Protein AF-A0A392V5W8-F1 (afdb_monomer)

Solvent-accessible surface area (backbone atoms only — not comparable to full-atom values): 4612 Å² total; per-residue (Å²): 136,87,84,82,70,57,65,67,64,70,41,65,82,65,72,84,66,70,45,82,91,80,54,69,70,64,46,51,55,51,42,52,53,47,33,65,64,67,66,57,49,77,90,46,46,45,62,54,52,53,74,26,37,43,75,67,60,35,56,53,48,57,52,48,53,76,72,38,94,80,80,73,111

Radius of gyration: 14.71 Å; Cα contacts (8 Å, |Δi|>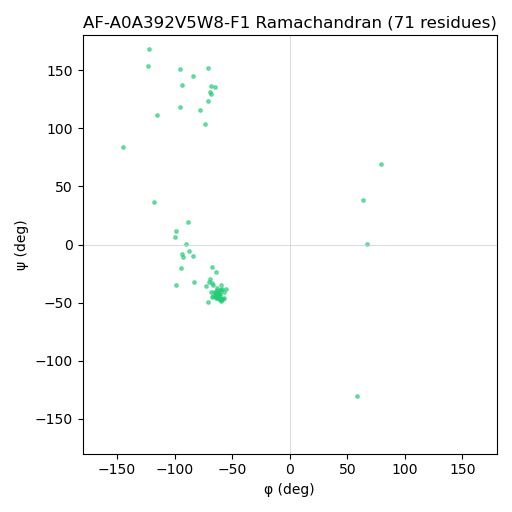4): 45; chains: 1; bounding box: 53×16×26 Å

Nearest PDB structures (foldseek):
  6s7x-assembly1_B  TM=8.879E-01  e=1.665E+00  Drosophila melanogaster
  6bht-assembly2_L  TM=7.366E-01  e=4.368E+00  Human immunodeficiency virus type 1 (NEW YORK-5 ISOLATE)
  6bht-assembly2_I  TM=7.143E-01  e=4.368E+00  Human immunodeficiency virus type 1 (NEW YORK-5 ISOLATE)
  5hgl-assembly1_A  TM=6.736E-01  e=5.648E+00  Human immunodeficiency virus 1

Structure (mmCIF, N/CA/C/O backbone):
data_AF-A0A392V5W8-F1
#
_entry.id   AF-A0A392V5W8-F1
#
loop_
_atom_site.group_PDB
_atom_site.id
_atom_site.type_symbol
_atom_site.label_atom_id
_atom_site.label_alt_id
_atom_site.label_comp_id
_atom_site.label_asym_id
_atom_site.label_entity_id
_atom_site.label_seq_id
_atom_site.pdbx_PDB_ins_code
_atom_site.Cartn_x
_atom_site.Cartn_y
_atom_site.Cartn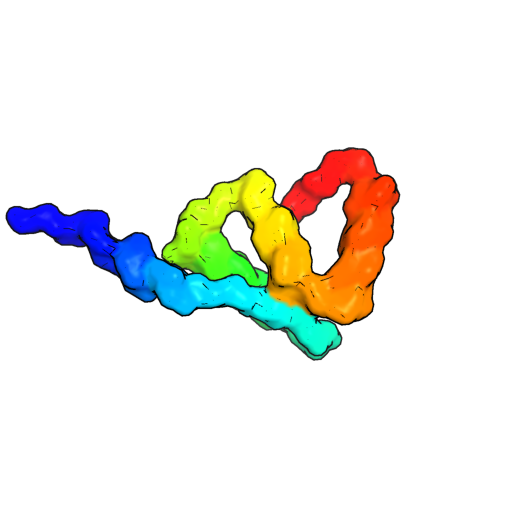_z
_atom_site.occupancy
_atom_site.B_iso_or_equiv
_atom_site.auth_seq_id
_atom_site.auth_comp_id
_atom_site.auth_asym_id
_atom_site.auth_atom_id
_atom_site.pdbx_PDB_model_num
ATOM 1 N N . SER A 1 1 ? -34.653 0.592 10.998 1.00 37.00 1 SER A N 1
ATOM 2 C CA . SER A 1 1 ? -33.738 -0.247 10.202 1.00 37.00 1 SER A CA 1
ATOM 3 C C . SER A 1 1 ? -32.390 0.441 10.105 1.00 37.00 1 SER A C 1
ATOM 5 O O . SER A 1 1 ? -32.319 1.515 9.528 1.00 37.00 1 SER A O 1
ATOM 7 N N . ASN A 1 2 ? -31.358 -0.113 10.749 1.00 42.31 2 ASN A N 1
ATOM 8 C CA . ASN A 1 2 ? -30.012 0.473 10.794 1.00 42.31 2 ASN A CA 1
ATOM 9 C C . ASN A 1 2 ? -29.268 0.206 9.481 1.00 42.31 2 ASN A C 1
ATOM 11 O O . ASN A 1 2 ? -28.959 -0.944 9.178 1.00 42.31 2 ASN A O 1
ATOM 15 N N . ASN A 1 3 ? -28.953 1.265 8.737 1.00 54.28 3 ASN A N 1
ATOM 16 C CA . ASN A 1 3 ? -28.265 1.205 7.445 1.00 54.28 3 ASN A CA 1
ATOM 17 C C . ASN A 1 3 ? -26.721 1.236 7.558 1.00 54.28 3 ASN A C 1
ATOM 19 O O . ASN A 1 3 ? -26.033 1.546 6.593 1.00 54.28 3 AS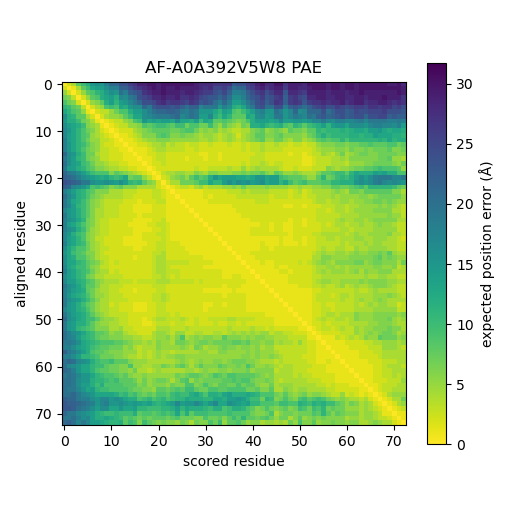N A O 1
ATOM 23 N N . ASN A 1 4 ? -26.154 0.918 8.728 1.00 54.69 4 ASN A N 1
ATOM 24 C CA . ASN A 1 4 ? -24.726 1.145 9.015 1.00 54.69 4 ASN A CA 1
ATOM 25 C C . ASN A 1 4 ? -23.818 -0.091 8.845 1.00 54.69 4 ASN A C 1
ATOM 27 O O . ASN A 1 4 ? -22.673 -0.057 9.271 1.00 54.69 4 ASN A O 1
ATOM 31 N N . ARG A 1 5 ? -24.290 -1.189 8.238 1.00 54.97 5 ARG A N 1
ATOM 32 C CA . ARG A 1 5 ? -23.491 -2.429 8.066 1.00 54.97 5 ARG A CA 1
ATOM 33 C C . ARG A 1 5 ? -22.738 -2.531 6.727 1.00 54.97 5 ARG A C 1
ATOM 35 O O . ARG A 1 5 ? -21.956 -3.449 6.531 1.00 54.97 5 ARG A O 1
ATOM 42 N N . ALA A 1 6 ? -22.980 -1.613 5.791 1.00 56.69 6 ALA A N 1
ATOM 43 C CA . ALA A 1 6 ? -22.627 -1.799 4.379 1.00 56.69 6 ALA A CA 1
ATOM 44 C C . ALA A 1 6 ? -21.173 -1.470 3.949 1.00 56.69 6 ALA A C 1
ATOM 46 O O . ALA A 1 6 ? -20.711 -2.123 3.010 1.00 56.69 6 ALA A O 1
ATOM 47 N N . PRO A 1 7 ? -20.438 -0.499 4.539 1.00 56.97 7 PRO A N 1
ATOM 48 C CA . PRO A 1 7 ? -19.102 -0.141 4.040 1.00 56.97 7 PRO A CA 1
ATOM 49 C C . PRO A 1 7 ? -18.050 -1.221 4.312 1.00 56.97 7 PRO A C 1
ATOM 51 O O . PRO A 1 7 ? -17.379 -1.667 3.385 1.00 56.97 7 PRO A O 1
ATOM 54 N N . GLU A 1 8 ? -17.962 -1.705 5.554 1.00 61.59 8 GLU A N 1
ATOM 55 C CA . GLU A 1 8 ? -16.982 -2.730 5.934 1.00 61.59 8 GLU A CA 1
ATOM 56 C C . GLU A 1 8 ? -17.202 -4.040 5.170 1.00 61.59 8 GLU A C 1
ATOM 58 O O . GLU A 1 8 ? -16.248 -4.650 4.694 1.00 61.59 8 GLU A O 1
ATOM 63 N N . GLU A 1 9 ? -18.455 -4.472 4.989 1.00 71.06 9 GLU A N 1
ATOM 64 C CA . GLU A 1 9 ? -18.757 -5.700 4.246 1.00 71.06 9 GLU A CA 1
ATOM 65 C C . GLU A 1 9 ? -18.419 -5.598 2.755 1.00 71.06 9 GLU A C 1
ATOM 67 O O . GLU A 1 9 ? -17.950 -6.576 2.168 1.00 71.06 9 GLU A O 1
ATOM 72 N N . ARG A 1 10 ? -18.601 -4.420 2.142 1.00 80.44 10 ARG A N 1
ATOM 73 C CA . ARG A 1 10 ? -18.318 -4.200 0.716 1.00 80.44 10 ARG A CA 1
ATOM 74 C C . ARG A 1 10 ? -16.837 -4.380 0.391 1.00 80.44 10 ARG A C 1
ATOM 76 O O . ARG A 1 10 ? -16.506 -4.970 -0.635 1.00 80.44 10 ARG A O 1
ATOM 83 N N . TRP A 1 11 ? -15.957 -3.913 1.272 1.00 86.12 11 TRP A N 1
ATOM 84 C CA . TRP A 1 11 ? -14.508 -3.901 1.047 1.00 86.12 11 TRP A CA 1
ATOM 85 C C . TRP A 1 11 ? -13.773 -5.051 1.743 1.00 86.12 11 TRP A C 1
ATOM 87 O O . TRP A 1 11 ? -12.545 -5.141 1.691 1.00 86.12 11 TRP A O 1
ATOM 97 N N . ARG A 1 12 ? -14.499 -5.995 2.356 1.00 83.56 12 ARG A N 1
ATOM 98 C CA . ARG A 1 12 ? -13.903 -7.195 2.973 1.00 83.56 12 ARG A CA 1
ATOM 99 C C . ARG A 1 12 ? -13.050 -8.008 2.004 1.00 83.56 12 ARG A C 1
ATOM 101 O O . ARG A 1 12 ? -12.007 -8.500 2.410 1.00 83.56 12 ARG A O 1
ATOM 108 N N . LYS A 1 13 ? -13.479 -8.126 0.743 1.00 87.12 13 LYS A N 1
ATOM 109 C CA . LYS A 1 13 ? -12.774 -8.897 -0.297 1.00 87.12 13 LYS A CA 1
ATOM 110 C C . LYS A 1 13 ? -11.701 -8.102 -1.047 1.00 87.12 13 LYS A C 1
ATOM 112 O O . LYS A 1 13 ? -11.023 -8.679 -1.887 1.00 87.12 13 LYS A O 1
ATOM 117 N N . LEU A 1 14 ? -11.575 -6.799 -0.789 1.00 91.88 14 LEU A N 1
ATOM 118 C CA . LEU A 1 14 ? -10.556 -5.977 -1.430 1.00 91.88 14 LEU A CA 1
ATOM 119 C C . LEU A 1 14 ? -9.180 -6.370 -0.872 1.00 91.88 14 LEU A C 1
ATOM 121 O O . LEU A 1 14 ? -8.981 -6.340 0.346 1.00 91.88 14 LEU A O 1
ATOM 125 N N . SER A 1 15 ? -8.269 -6.753 -1.765 1.00 93.06 15 SER A N 1
ATOM 126 C CA . SER A 1 15 ? -6.873 -7.075 -1.472 1.00 93.06 15 SER A CA 1
ATOM 127 C C . SER A 1 15 ? -5.977 -5.863 -1.703 1.00 93.06 15 SER A C 1
ATOM 129 O O . SER A 1 15 ? -6.274 -5.023 -2.555 1.00 93.06 15 SER A O 1
ATOM 131 N N . ILE A 1 16 ? -4.871 -5.793 -0.965 1.00 93.94 16 ILE A N 1
ATOM 132 C CA . ILE A 1 16 ? -3.867 -4.751 -1.169 1.00 93.94 16 ILE A CA 1
ATOM 133 C C . ILE A 1 16 ? -3.225 -4.907 -2.563 1.00 93.94 16 ILE A C 1
ATOM 135 O O . ILE A 1 16 ? -2.949 -6.039 -2.974 1.00 93.94 16 ILE A O 1
ATOM 139 N N . PRO A 1 17 ? -3.043 -3.822 -3.338 1.00 94.06 17 PRO A N 1
ATOM 140 C CA . PRO A 1 17 ? -2.382 -3.901 -4.638 1.00 94.06 17 PRO A CA 1
ATOM 141 C C . PRO A 1 17 ? -0.890 -4.205 -4.467 1.00 94.06 17 PRO A C 1
ATOM 143 O O . PRO A 1 17 ? -0.218 -3.504 -3.722 1.00 94.06 17 PRO A O 1
ATOM 146 N N . VAL A 1 18 ? -0.360 -5.189 -5.195 1.00 93.38 18 VAL A N 1
ATOM 147 C CA . VAL A 1 18 ? 1.072 -5.545 -5.174 1.00 93.38 18 VAL A CA 1
ATOM 148 C C . VAL A 1 18 ? 1.874 -4.657 -6.134 1.00 93.38 18 VAL A C 1
ATOM 150 O O . VAL A 1 18 ? 1.364 -4.240 -7.181 1.00 93.38 18 VAL A O 1
ATOM 153 N N . PHE A 1 19 ? 3.111 -4.327 -5.764 1.00 90.44 19 PHE A N 1
ATOM 154 C CA . PHE A 1 19 ? 4.051 -3.573 -6.590 1.00 90.44 19 PHE A CA 1
ATOM 155 C C . PHE A 1 19 ? 4.994 -4.504 -7.364 1.00 90.44 19 PHE A C 1
ATOM 157 O O . PHE A 1 19 ? 5.794 -5.216 -6.763 1.00 90.44 19 PHE A O 1
ATOM 164 N N . GLU A 1 20 ? 4.932 -4.442 -8.699 1.00 82.81 20 GLU A N 1
ATOM 165 C CA . GLU A 1 20 ? 5.722 -5.272 -9.628 1.00 82.81 20 GLU A CA 1
ATOM 166 C C . GLU A 1 20 ? 6.671 -4.432 -10.519 1.00 82.81 20 GLU A C 1
ATOM 168 O O . GLU A 1 20 ? 6.856 -4.719 -11.697 1.00 82.81 20 GLU A O 1
ATOM 173 N N . ASP A 1 21 ? 7.266 -3.359 -9.985 1.00 70.31 21 ASP A N 1
ATOM 174 C CA . ASP A 1 21 ? 8.363 -2.581 -10.607 1.00 70.31 21 ASP A CA 1
ATOM 175 C C . ASP A 1 21 ? 8.061 -1.760 -11.893 1.00 70.31 21 ASP A C 1
ATOM 177 O O . ASP A 1 21 ? 8.958 -1.081 -12.393 1.00 70.31 21 ASP A O 1
ATOM 181 N N . VAL A 1 22 ? 6.832 -1.740 -12.436 1.00 76.44 22 VAL A N 1
ATOM 182 C CA . VAL A 1 22 ? 6.543 -1.049 -13.725 1.00 76.44 22 VAL A CA 1
ATOM 183 C C . VAL A 1 22 ? 5.926 0.353 -13.580 1.00 76.44 22 VAL A C 1
ATOM 185 O O . VAL A 1 22 ? 6.211 1.236 -14.386 1.00 76.44 22 VAL A O 1
ATOM 188 N N . ASP A 1 23 ? 5.088 0.585 -12.566 1.00 87.19 23 ASP A N 1
ATOM 189 C CA . ASP A 1 23 ? 4.315 1.830 -12.418 1.00 87.19 23 ASP A CA 1
ATOM 190 C C . ASP A 1 23 ? 4.156 2.222 -10.942 1.00 87.19 23 ASP A C 1
ATOM 192 O O . ASP A 1 23 ? 3.157 1.905 -10.289 1.00 87.19 23 ASP A O 1
ATOM 196 N N . ALA A 1 24 ? 5.172 2.903 -10.405 1.00 89.25 24 ALA A N 1
ATOM 197 C CA . ALA A 1 24 ? 5.185 3.353 -9.012 1.00 89.25 24 ALA A CA 1
ATOM 198 C C . ALA A 1 24 ? 4.077 4.373 -8.725 1.00 89.25 24 ALA A C 1
ATOM 200 O O . ALA A 1 24 ? 3.401 4.278 -7.704 1.00 89.25 24 ALA A O 1
ATOM 201 N N . TYR A 1 25 ? 3.840 5.314 -9.641 1.00 90.88 25 TYR A N 1
ATOM 202 C CA . TYR A 1 25 ? 2.838 6.360 -9.438 1.00 90.88 25 TYR A CA 1
ATOM 203 C C . TYR A 1 25 ? 1.413 5.796 -9.432 1.00 90.88 25 TYR A C 1
ATOM 205 O O . TYR A 1 25 ? 0.605 6.129 -8.561 1.00 90.88 25 TYR A O 1
ATOM 213 N N . GLY A 1 26 ? 1.087 4.911 -10.373 1.00 92.62 26 GLY A N 1
ATOM 214 C CA . GLY A 1 26 ? -0.206 4.239 -10.371 1.00 92.62 26 GLY A CA 1
ATOM 215 C C . GLY A 1 26 ? -0.358 3.279 -9.197 1.00 92.62 26 GLY A C 1
ATOM 216 O O . GLY A 1 26 ? -1.462 3.158 -8.670 1.00 92.62 26 GLY A O 1
ATOM 217 N N . TRP A 1 27 ? 0.716 2.632 -8.736 1.00 94.12 27 TRP A N 1
ATOM 218 C CA . TRP A 1 27 ? 0.663 1.800 -7.532 1.00 94.12 27 TRP A CA 1
ATOM 219 C C . TRP A 1 27 ? 0.353 2.616 -6.272 1.00 94.12 27 TRP A C 1
ATOM 221 O O . TRP A 1 27 ? -0.568 2.244 -5.545 1.00 94.12 27 TRP A O 1
ATOM 231 N N . VAL A 1 28 ? 1.013 3.762 -6.070 1.00 94.31 28 VAL A N 1
ATOM 232 C CA . VAL A 1 28 ? 0.731 4.664 -4.937 1.00 94.31 28 VAL A CA 1
ATOM 233 C C . VAL A 1 28 ? -0.733 5.116 -4.946 1.00 94.31 28 VAL A C 1
ATOM 235 O O . VAL A 1 28 ? -1.424 4.998 -3.940 1.00 94.31 28 VAL A O 1
ATOM 238 N N . ASN A 1 29 ? -1.269 5.538 -6.094 1.00 94.88 29 ASN A N 1
ATOM 239 C CA . ASN A 1 29 ? -2.685 5.925 -6.171 1.00 94.88 29 ASN A CA 1
ATOM 240 C C . ASN A 1 29 ? -3.638 4.775 -5.799 1.00 94.88 29 ASN A C 1
ATOM 242 O O . ASN A 1 29 ? -4.646 4.991 -5.123 1.00 94.88 29 ASN A O 1
ATOM 246 N N . ARG A 1 30 ? -3.327 3.541 -6.222 1.00 94.88 30 ARG A N 1
ATOM 247 C CA . ARG A 1 30 ? -4.132 2.358 -5.886 1.00 94.88 30 ARG A CA 1
ATOM 248 C C . ARG A 1 30 ? -4.054 2.013 -4.398 1.00 94.88 30 ARG A C 1
ATOM 250 O O . ARG A 1 30 ? -5.080 1.641 -3.831 1.00 94.88 30 ARG A O 1
ATOM 257 N N . VAL A 1 31 ? -2.877 2.112 -3.776 1.00 95.81 31 VAL A N 1
ATOM 258 C CA . VAL A 1 31 ? -2.707 1.776 -2.354 1.00 95.81 31 VAL A CA 1
ATOM 259 C C . VAL A 1 31 ? -3.346 2.829 -1.443 1.00 95.81 31 VAL 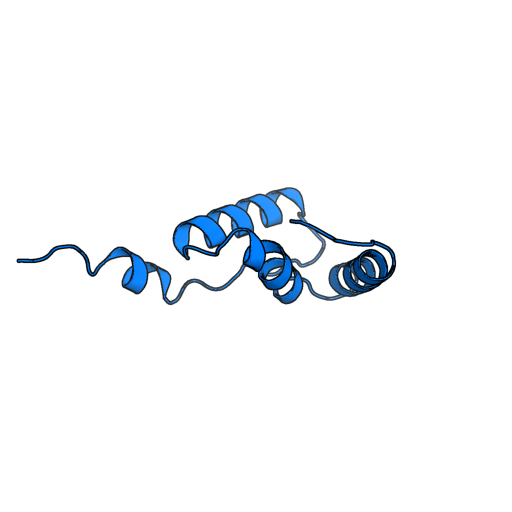A C 1
ATOM 261 O O . VAL A 1 31 ? -3.995 2.461 -0.470 1.00 95.81 31 VAL A O 1
ATOM 264 N N . GLU A 1 32 ? -3.303 4.111 -1.816 1.00 95.94 32 GLU A N 1
ATOM 265 C CA . GLU A 1 32 ? -4.000 5.181 -1.084 1.00 95.94 32 GLU A CA 1
ATOM 266 C C . GLU A 1 32 ? -5.523 4.985 -1.097 1.00 95.94 32 GLU A C 1
ATOM 268 O O . GLU A 1 32 ? -6.171 5.022 -0.050 1.00 95.94 32 GLU A O 1
ATOM 273 N N . HIS A 1 33 ? -6.108 4.666 -2.259 1.00 94.94 33 HIS A N 1
ATOM 274 C CA . HIS A 1 33 ? -7.532 4.313 -2.331 1.00 94.94 33 HIS A CA 1
ATOM 275 C C . HIS A 1 33 ? -7.853 3.040 -1.539 1.00 94.94 33 HIS A C 1
ATOM 277 O O . HIS A 1 33 ? -8.908 2.948 -0.914 1.00 94.94 33 HIS A O 1
ATOM 283 N N . TYR A 1 34 ? -6.961 2.047 -1.540 1.00 95.25 34 TYR A N 1
ATOM 284 C CA . TYR A 1 34 ? -7.128 0.859 -0.705 1.00 95.25 34 TYR A CA 1
ATOM 285 C C . TYR A 1 34 ? -7.183 1.231 0.784 1.00 95.25 34 TYR A C 1
ATOM 287 O O . TYR A 1 34 ? -8.092 0.773 1.477 1.00 95.25 34 TYR A O 1
ATOM 295 N N . PHE A 1 35 ? -6.272 2.077 1.272 1.00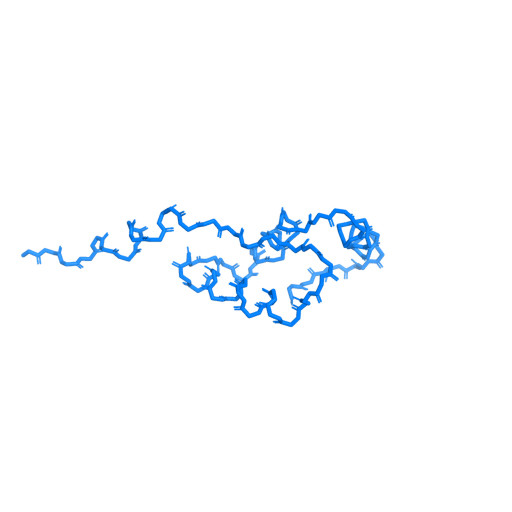 95.25 35 PHE A N 1
ATOM 296 C CA . PHE A 1 35 ? -6.249 2.513 2.670 1.00 95.25 35 PHE A CA 1
ATOM 297 C C . PHE A 1 35 ? -7.522 3.247 3.075 1.00 95.25 35 PHE A C 1
ATOM 299 O O . PHE A 1 35 ? -8.102 2.912 4.108 1.00 95.25 35 PHE A O 1
ATOM 306 N N . GLU A 1 36 ? -8.007 4.164 2.239 1.00 94.62 36 GLU A N 1
ATOM 307 C CA . GLU A 1 36 ? -9.265 4.875 2.476 1.00 94.62 36 GLU A CA 1
ATOM 308 C C . GLU A 1 36 ? -10.453 3.904 2.568 1.00 94.62 36 GLU A C 1
ATOM 310 O O . GLU A 1 36 ? -11.232 3.943 3.521 1.00 94.62 36 GLU A O 1
ATOM 315 N N . LEU A 1 37 ? -10.573 2.978 1.611 1.00 92.50 37 LEU A N 1
ATOM 316 C CA . LEU A 1 37 ? -11.691 2.031 1.557 1.00 92.50 37 LEU A CA 1
ATOM 317 C C . LEU A 1 37 ? -11.655 0.990 2.683 1.00 92.50 37 LEU A C 1
ATOM 319 O O . LEU A 1 37 ? -12.704 0.488 3.096 1.00 92.50 37 LEU A O 1
ATOM 323 N N . LYS A 1 38 ? -10.464 0.639 3.169 1.00 92.75 38 LYS A N 1
ATOM 324 C CA . LYS A 1 38 ? -10.262 -0.343 4.244 1.00 92.75 38 LYS A CA 1
ATOM 325 C C . LYS A 1 38 ? -10.200 0.282 5.632 1.00 92.75 38 LYS A C 1
ATOM 327 O O . LYS A 1 38 ? -10.251 -0.473 6.599 1.00 92.75 38 LYS A O 1
ATOM 332 N N . GLY A 1 39 ? -10.114 1.609 5.724 1.00 92.25 39 GLY A N 1
ATOM 333 C CA . GLY A 1 39 ? -9.933 2.320 6.986 1.00 92.25 39 GLY A CA 1
ATOM 334 C C . GLY A 1 39 ? -8.598 1.995 7.657 1.00 92.25 39 GLY A C 1
ATOM 335 O O . GLY A 1 39 ? -8.571 1.824 8.871 1.00 92.25 39 GLY A O 1
ATOM 336 N N . VAL A 1 40 ? -7.523 1.852 6.874 1.00 93.56 40 VAL A N 1
ATOM 337 C CA . VAL A 1 40 ? -6.175 1.601 7.416 1.00 93.56 40 VAL A CA 1
ATOM 338 C C . VAL A 1 40 ? -5.690 2.849 8.146 1.00 93.56 40 VAL A C 1
ATOM 340 O O . VAL A 1 40 ? -5.765 3.951 7.594 1.00 93.56 40 VAL A O 1
ATOM 343 N N . LEU A 1 41 ? -5.217 2.678 9.380 1.00 94.69 41 LEU A N 1
ATOM 344 C CA . LEU A 1 41 ? -4.728 3.783 10.199 1.00 94.69 41 LEU A CA 1
ATOM 345 C C . LEU A 1 41 ? -3.397 4.309 9.654 1.00 94.69 41 LEU A C 1
ATOM 347 O O . LEU A 1 41 ? -2.629 3.561 9.052 1.00 94.69 41 LEU A O 1
ATOM 351 N N . GLU A 1 42 ? -3.110 5.592 9.871 1.00 94.00 42 GLU A N 1
ATOM 352 C CA . GLU A 1 42 ? -1.906 6.241 9.333 1.00 94.00 42 GLU A CA 1
ATOM 353 C C . GLU A 1 42 ? -0.623 5.522 9.785 1.00 94.00 42 GLU A C 1
ATOM 355 O O . GLU A 1 42 ? 0.273 5.275 8.981 1.00 94.00 42 GLU A O 1
ATOM 360 N N . GLU A 1 43 ? -0.573 5.091 11.047 1.00 91.62 43 GLU A N 1
ATOM 361 C CA . GLU A 1 43 ? 0.531 4.320 11.622 1.00 91.62 43 GLU A CA 1
ATOM 362 C C . GLU A 1 43 ? 0.686 2.900 11.040 1.00 91.62 43 GLU A C 1
ATOM 364 O O . GLU A 1 43 ? 1.762 2.310 11.135 1.00 91.62 43 GLU A O 1
ATOM 369 N N . GLU A 1 44 ? -0.358 2.353 10.412 1.00 93.25 44 GLU A N 1
ATOM 370 C CA . GLU A 1 44 ? -0.363 1.013 9.810 1.00 93.25 44 GLU A CA 1
ATOM 371 C C . GLU A 1 44 ? -0.017 1.039 8.314 1.00 93.25 44 GLU A C 1
ATOM 373 O O . GLU A 1 44 ? 0.396 0.016 7.757 1.00 93.25 44 GLU A O 1
ATOM 378 N N . LYS A 1 45 ? -0.159 2.193 7.644 1.00 94.75 45 LYS A N 1
ATOM 379 C CA . LYS A 1 45 ? 0.014 2.324 6.187 1.00 94.75 45 LYS A CA 1
ATOM 380 C C . LYS A 1 45 ? 1.383 1.865 5.711 1.00 94.75 45 LYS A C 1
ATOM 382 O O . LYS A 1 45 ? 1.462 1.092 4.757 1.00 94.75 45 LYS A O 1
ATOM 387 N N . MET A 1 46 ? 2.445 2.279 6.402 1.00 91.75 46 MET A N 1
ATOM 388 C CA . MET A 1 46 ? 3.810 1.898 6.035 1.00 91.75 46 MET A CA 1
ATOM 389 C C . MET A 1 46 ? 4.003 0.376 6.061 1.00 91.75 46 MET A C 1
ATOM 391 O O . MET A 1 46 ? 4.496 -0.217 5.102 1.00 91.75 46 MET A O 1
ATOM 395 N N . GLN A 1 47 ? 3.557 -0.277 7.136 1.00 90.31 47 GLN A N 1
ATOM 396 C CA . GLN A 1 47 ? 3.673 -1.730 7.277 1.00 90.31 47 GLN A CA 1
ATOM 397 C C . GLN A 1 47 ? 2.827 -2.468 6.236 1.00 90.31 47 GLN A C 1
ATOM 399 O O . GLN A 1 47 ? 3.276 -3.454 5.651 1.00 90.31 47 GLN A O 1
ATOM 404 N N . ALA A 1 48 ? 1.615 -1.983 5.962 1.00 93.25 48 ALA A N 1
ATOM 405 C CA . ALA A 1 48 ? 0.754 -2.558 4.940 1.00 93.25 48 ALA A CA 1
ATOM 406 C C . ALA A 1 48 ? 1.382 -2.437 3.542 1.00 93.25 48 ALA A C 1
ATOM 408 O O . ALA A 1 48 ? 1.431 -3.418 2.802 1.00 93.25 48 ALA A O 1
ATOM 409 N N . ALA A 1 49 ? 1.916 -1.266 3.197 1.00 93.06 49 ALA A N 1
ATOM 410 C CA . ALA A 1 49 ? 2.600 -1.035 1.932 1.00 93.06 49 ALA A CA 1
ATOM 411 C C . ALA A 1 49 ? 3.826 -1.942 1.758 1.00 93.06 49 ALA A C 1
ATOM 413 O O . ALA A 1 49 ? 4.031 -2.479 0.671 1.00 93.06 49 ALA A O 1
ATOM 414 N N . MET A 1 50 ? 4.590 -2.184 2.827 1.00 88.25 50 MET A N 1
ATOM 415 C CA . MET A 1 50 ? 5.730 -3.105 2.817 1.00 88.25 50 MET A CA 1
ATOM 416 C C . MET A 1 50 ? 5.320 -4.540 2.455 1.00 88.25 50 MET A C 1
ATOM 418 O O . MET A 1 50 ? 5.992 -5.182 1.652 1.00 88.25 50 MET A O 1
ATOM 422 N N . VAL A 1 51 ? 4.202 -5.041 2.993 1.00 88.31 51 VAL A N 1
ATOM 423 C CA . VAL A 1 51 ? 3.675 -6.384 2.659 1.00 88.31 51 VAL A CA 1
ATOM 424 C C . VAL A 1 51 ? 3.262 -6.490 1.186 1.00 88.31 51 VAL A C 1
ATOM 426 O O . VAL A 1 51 ? 3.233 -7.583 0.627 1.00 88.31 51 VAL A O 1
ATOM 429 N N . ALA A 1 52 ? 2.953 -5.362 0.549 1.00 91.81 52 ALA A N 1
ATOM 430 C CA . ALA A 1 52 ? 2.569 -5.284 -0.853 1.00 91.81 52 ALA A CA 1
ATOM 431 C C . ALA A 1 52 ? 3.747 -5.076 -1.821 1.00 91.81 52 ALA A C 1
ATOM 433 O O . ALA A 1 52 ? 3.524 -4.988 -3.030 1.00 91.81 52 ALA A O 1
ATOM 434 N N . MET A 1 53 ? 4.985 -4.990 -1.332 1.00 90.50 53 MET A N 1
ATOM 435 C CA . MET A 1 53 ? 6.171 -4.918 -2.186 1.00 90.50 53 MET A CA 1
ATOM 436 C C . MET A 1 53 ? 6.758 -6.308 -2.417 1.00 90.50 53 MET A C 1
ATOM 438 O O . MET A 1 53 ? 6.925 -7.088 -1.482 1.00 90.50 53 MET A O 1
ATOM 442 N N . GLU A 1 54 ? 7.159 -6.587 -3.654 1.00 86.94 54 GLU A N 1
ATOM 443 C CA . GLU A 1 54 ? 7.859 -7.820 -4.008 1.00 86.94 54 GLU A CA 1
ATOM 444 C C . GLU A 1 54 ? 9.224 -7.536 -4.652 1.00 86.94 54 GLU A C 1
ATOM 446 O O . GLU A 1 54 ? 9.574 -6.404 -4.996 1.00 86.94 54 GLU A O 1
ATOM 451 N N . GLY A 1 55 ? 10.039 -8.585 -4.782 1.00 86.19 55 GLY A N 1
ATOM 452 C CA . GLY A 1 55 ? 11.282 -8.542 -5.547 1.00 86.19 55 GLY A CA 1
ATOM 453 C C . GLY A 1 55 ? 12.285 -7.481 -5.078 1.00 86.19 55 GLY A C 1
ATOM 454 O O . GLY A 1 55 ? 12.655 -7.403 -3.901 1.00 86.19 55 GLY A O 1
ATOM 455 N N . LYS A 1 56 ? 12.790 -6.690 -6.032 1.00 83.50 56 LYS A N 1
ATOM 456 C CA . LYS A 1 56 ? 13.857 -5.707 -5.786 1.00 83.50 56 LYS A CA 1
ATOM 457 C C . LYS A 1 56 ? 13.374 -4.523 -4.955 1.00 83.50 56 LYS A C 1
ATOM 459 O O . LYS A 1 56 ? 14.158 -4.004 -4.162 1.00 83.50 56 LYS A O 1
ATOM 464 N N . ALA A 1 57 ? 12.108 -4.135 -5.099 1.00 83.31 57 ALA A N 1
ATOM 465 C CA . ALA A 1 57 ? 11.506 -3.062 -4.319 1.00 83.31 57 ALA A CA 1
ATOM 466 C C . ALA A 1 57 ? 11.509 -3.383 -2.821 1.00 83.31 57 ALA A C 1
ATOM 468 O O . ALA A 1 57 ? 11.978 -2.575 -2.021 1.00 83.31 57 ALA A O 1
ATOM 469 N N . LEU A 1 58 ? 11.099 -4.603 -2.455 1.00 84.88 58 LEU A N 1
ATOM 470 C CA . LEU A 1 58 ? 11.123 -5.057 -1.064 1.00 84.88 58 LEU A CA 1
ATOM 471 C C . LEU A 1 58 ? 12.548 -5.066 -0.492 1.00 84.88 58 LEU A C 1
ATOM 473 O O . LEU A 1 58 ? 12.775 -4.602 0.622 1.00 84.88 58 LEU A O 1
ATOM 477 N N . SER A 1 59 ? 13.523 -5.545 -1.273 1.00 86.44 59 SER A N 1
ATOM 478 C CA . SER A 1 59 ? 14.930 -5.579 -0.846 1.00 86.44 59 SER A CA 1
ATOM 479 C C . SER A 1 59 ? 15.509 -4.177 -0.618 1.00 86.44 59 SER A C 1
ATOM 481 O O . SER A 1 59 ? 16.235 -3.956 0.350 1.00 86.44 59 SER A O 1
ATOM 483 N N . TRP A 1 60 ? 15.190 -3.218 -1.494 1.00 84.06 60 TRP A N 1
ATOM 484 C CA . TRP A 1 60 ? 15.597 -1.820 -1.328 1.00 84.06 60 TRP A CA 1
ATOM 485 C C . TRP A 1 60 ? 14.965 -1.196 -0.081 1.00 84.06 60 TRP A C 1
ATOM 487 O O . TRP A 1 60 ? 15.658 -0.541 0.698 1.00 84.06 60 TRP A O 1
A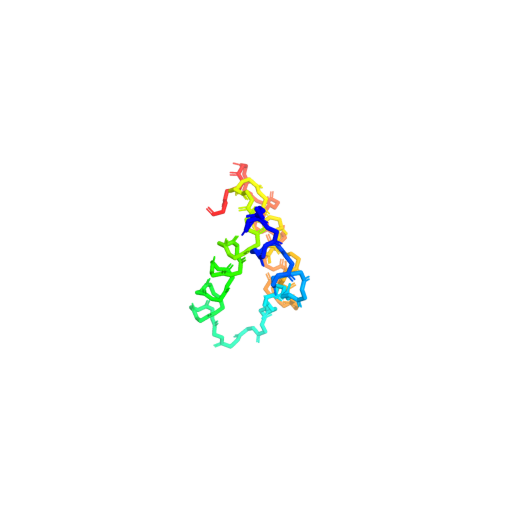TOM 497 N N . PHE A 1 61 ? 13.672 -1.443 0.132 1.00 81.12 61 PHE A N 1
ATOM 498 C CA . PHE A 1 61 ? 12.938 -0.881 1.258 1.00 81.12 61 PHE A CA 1
ATOM 499 C C . PHE A 1 61 ? 13.465 -1.394 2.605 1.00 81.12 61 PHE A C 1
ATOM 501 O O . PHE A 1 61 ? 13.723 -0.597 3.499 1.00 81.12 61 PHE A O 1
ATOM 508 N N . GLN A 1 62 ? 13.727 -2.699 2.730 1.00 85.94 62 GLN A N 1
ATOM 509 C CA . GLN A 1 62 ? 14.313 -3.288 3.944 1.00 85.94 62 GLN A CA 1
ATOM 510 C C . GLN A 1 62 ? 15.679 -2.680 4.293 1.00 85.94 62 GLN A C 1
ATOM 512 O O . GLN A 1 62 ? 15.991 -2.454 5.462 1.00 85.94 62 GLN A O 1
ATOM 517 N N . TRP A 1 63 ? 16.504 -2.388 3.282 1.00 86.75 63 TRP A N 1
ATOM 518 C CA . TRP A 1 63 ? 17.763 -1.679 3.502 1.00 86.75 63 TRP A CA 1
ATOM 519 C C . TRP A 1 63 ? 17.534 -0.235 3.966 1.00 86.75 63 TRP A C 1
ATOM 521 O O . TRP A 1 63 ? 18.198 0.222 4.896 1.00 86.75 63 TRP A O 1
ATOM 531 N N . TRP A 1 64 ? 16.599 0.479 3.337 1.00 83.56 64 TRP A N 1
ATOM 532 C CA . TRP A 1 64 ? 16.276 1.858 3.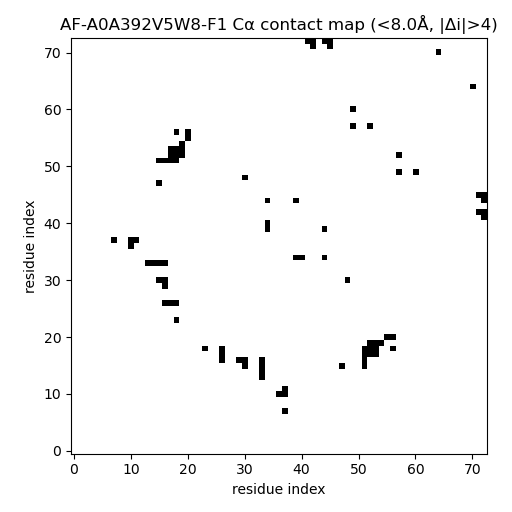698 1.00 83.56 64 TRP A CA 1
ATOM 533 C C . TRP A 1 64 ? 15.718 1.967 5.123 1.00 83.56 64 TRP A C 1
ATOM 535 O O . TRP A 1 64 ? 16.137 2.855 5.865 1.00 83.56 64 TRP A O 1
ATOM 545 N N . GLU A 1 65 ? 14.843 1.044 5.526 1.00 83.69 65 GLU A N 1
ATOM 546 C CA . GLU A 1 65 ? 14.287 0.948 6.879 1.00 83.69 65 GLU A CA 1
ATOM 547 C C . GLU A 1 65 ? 15.398 0.743 7.916 1.00 83.69 65 GLU A C 1
ATOM 549 O O . GLU A 1 65 ? 15.472 1.471 8.904 1.00 83.69 65 GLU A O 1
ATOM 554 N N . TYR A 1 66 ? 16.329 -0.177 7.650 1.00 83.81 66 TYR A N 1
ATOM 555 C CA . TYR A 1 66 ? 17.506 -0.386 8.498 1.00 83.81 66 TYR A CA 1
ATOM 556 C C . TYR A 1 66 ? 1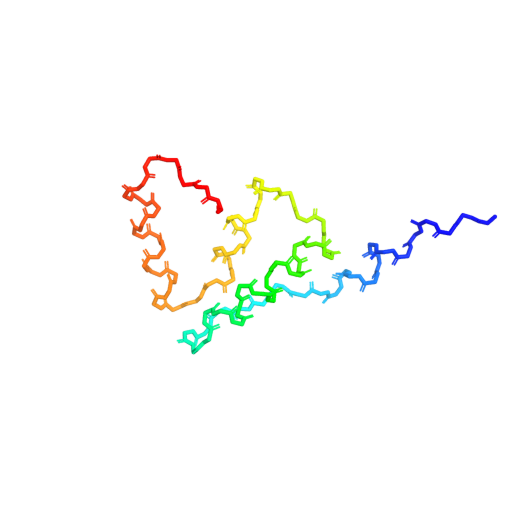8.387 0.871 8.609 1.00 83.81 66 TYR A C 1
ATOM 558 O O . TYR A 1 66 ? 18.985 1.131 9.654 1.00 83.81 66 TYR A O 1
ATOM 566 N N . ALA A 1 67 ? 18.478 1.657 7.536 1.00 84.50 67 ALA A N 1
ATOM 567 C CA . ALA A 1 67 ? 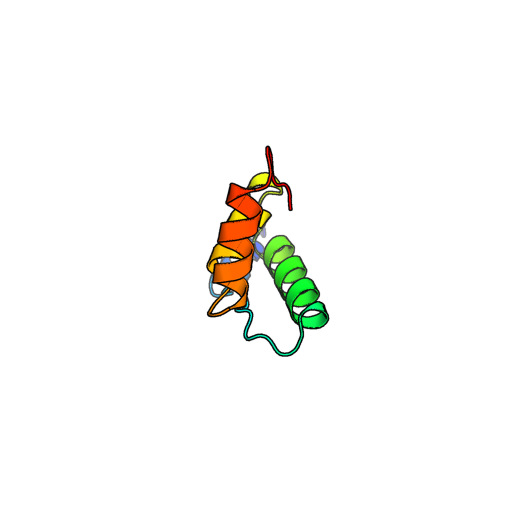19.293 2.865 7.478 1.00 84.50 67 ALA A CA 1
ATOM 568 C C . ALA A 1 67 ? 18.602 4.124 8.044 1.00 84.50 67 ALA A C 1
ATOM 570 O O . ALA A 1 67 ? 19.275 5.145 8.213 1.00 84.50 67 ALA A O 1
ATOM 571 N N . SER A 1 68 ? 17.299 4.076 8.345 1.00 82.50 68 SER A N 1
ATOM 572 C CA . SER A 1 68 ? 16.496 5.258 8.684 1.00 82.50 68 SER A CA 1
ATOM 573 C C . SER A 1 68 ? 15.990 5.216 10.130 1.00 82.50 68 SER A C 1
ATOM 575 O O . SER A 1 68 ? 15.124 4.408 10.461 1.00 82.50 68 SER A O 1
ATOM 577 N N . PRO A 1 69 ? 16.473 6.098 11.024 1.00 74.00 69 PRO A N 1
ATOM 578 C CA . PRO A 1 69 ? 15.933 6.192 12.372 1.00 74.00 69 PRO A CA 1
ATOM 579 C C . PRO A 1 69 ? 14.552 6.874 12.328 1.00 74.00 69 PRO A C 1
ATOM 581 O O . PRO A 1 69 ? 14.469 8.093 12.207 1.00 74.00 69 PRO A O 1
ATOM 584 N N . ASN A 1 70 ? 13.489 6.073 12.469 1.00 78.69 70 ASN A N 1
ATOM 585 C CA . ASN A 1 70 ? 12.056 6.438 12.471 1.00 78.69 70 ASN A CA 1
ATOM 586 C C . ASN A 1 70 ? 11.428 6.677 11.082 1.00 78.69 70 ASN A C 1
ATOM 588 O O . ASN A 1 70 ? 11.071 7.810 10.753 1.00 78.69 70 ASN A O 1
ATOM 592 N N . PRO A 1 71 ? 11.258 5.625 10.268 1.00 75.31 71 PRO A N 1
ATOM 593 C CA . PRO A 1 71 ? 10.546 5.732 9.002 1.00 75.31 71 PRO A CA 1
ATOM 594 C C . PRO A 1 71 ? 9.048 5.982 9.233 1.00 75.31 71 PRO A C 1
ATOM 596 O O . PRO A 1 71 ? 8.416 5.346 10.077 1.00 75.31 71 PRO A O 1
ATOM 599 N N . THR A 1 72 ? 8.480 6.902 8.461 1.00 79.62 72 THR A N 1
ATOM 600 C CA . THR A 1 72 ? 7.041 7.197 8.403 1.00 79.62 72 THR A CA 1
ATOM 601 C C . THR A 1 72 ? 6.563 7.027 6.971 1.00 79.62 72 THR A C 1
ATOM 603 O O . THR A 1 72 ? 7.388 7.144 6.061 1.00 79.62 72 THR A O 1
ATOM 606 N N . TRP A 1 73 ? 5.272 6.712 6.795 1.00 81.00 73 TRP A N 1
ATOM 607 C CA . TRP A 1 73 ? 4.628 6.613 5.477 1.00 81.00 73 TRP A CA 1
ATOM 608 C C . TRP A 1 73 ? 4.914 7.851 4.616 1.00 81.00 73 TRP A C 1
ATOM 610 O O . TRP A 1 73 ? 4.954 8.967 5.191 1.00 81.00 73 TRP A O 1
#

Organism: NCBI:txid97028

Mean predicted aligned error: 7.18 Å

Secondary structure (DSSP, 8-state):
---TTHHHHHHTTPPPPPB-SS-HHHHHHHHHHHHHHHT--HHHHHHHHHHTB-HHHHHHHHHHHHH-SS---

pLDDT: mean 84.18, std 12.96, range [37.0, 95.94]

Foldseek 3Di:
DDPPPPQQVVCVPPDQAADDPDDPPVNVVRNVVNCVSNVPDQQCSVVSVLVRYDDPRNVVVVVVVVVDDDDGD

Sequence (73 aa):
SNNNRAPEERWRKLSIPVFEDVDAYGWVNRVEHYFELKGVLEEEKMQAAMVAMEGKALSWFQWWEYASPNPTW